Protein AF-A0A174T5T0-F1 (afdb_monomer_lite)

Radius of gyration: 16.68 Å; chains: 1; bounding box: 34×17×49 Å

Foldseek 3Di:
DADPDPVVLCVLLVVLLVVLCVVCVVVLVVQLVCLVPDPVDDPVVSVVSNVVSVVVSVVVSVVRSVVVSVCVNVVD

Organism: NCBI:txid88431

Sequence (76 aa):
MVPTKKEELRDLVTQTTMETYEELTPHLVQLINETNSNPELTESQKQDEISLHMMGFVKSCTNEIIIEVLGEILGL

Secondary structure (DSSP, 8-state):
----SHHHHHHHHHHHHHHHHHHHHHHHHHHHHHHHH-TTS-HHHHHHHHHHHHHHHHHHHHHHHHHHHHHHHHT-

pLDDT: mean 96.93, std 2.98, range [77.19, 98.5]

Structure (mmCIF, N/CA/C/O backbone):
data_AF-A0A174T5T0-F1
#
_entry.id   AF-A0A174T5T0-F1
#
loop_
_atom_site.group_PDB
_atom_site.id
_atom_site.type_symbol
_atom_site.label_atom_id
_atom_site.label_alt_id
_atom_site.label_comp_id
_atom_site.label_asym_id
_atom_site.label_entity_id
_atom_site.label_seq_id
_atom_site.pdbx_PDB_ins_code
_atom_site.Cartn_x
_atom_site.Cartn_y
_atom_site.Cartn_z
_atom_site.occupancy
_atom_site.B_iso_or_equiv
_atom_site.auth_seq_id
_atom_site.auth_comp_id
_atom_site.auth_asym_id
_atom_site.auth_atom_id
_atom_site.pdbx_PDB_model_num
ATOM 1 N N . MET A 1 1 ? -13.417 -5.209 17.682 1.00 77.19 1 MET A N 1
ATOM 2 C CA . MET A 1 1 ? -13.470 -4.671 19.078 1.00 77.19 1 MET A CA 1
ATOM 3 C C . MET A 1 1 ? -13.640 -3.156 18.988 1.00 77.19 1 MET A C 1
ATOM 5 O O . MET A 1 1 ? -12.978 -2.579 18.145 1.00 77.19 1 MET A O 1
ATOM 9 N N . VAL A 1 2 ? -14.470 -2.486 19.807 1.00 89.75 2 VAL A N 1
ATOM 10 C CA . VAL A 1 2 ? -14.582 -1.005 19.766 1.00 89.75 2 VAL A CA 1
ATOM 11 C C . VAL A 1 2 ? -13.560 -0.373 20.725 1.00 89.75 2 VAL A C 1
ATOM 13 O O . VAL A 1 2 ? -13.740 -0.511 21.938 1.00 89.75 2 VAL A O 1
ATOM 16 N N . PRO A 1 3 ? -12.517 0.329 20.241 1.00 91.50 3 PRO A N 1
ATOM 17 C CA . PRO A 1 3 ? -11.547 0.993 21.102 1.00 91.50 3 PRO A CA 1
ATOM 18 C C . PRO A 1 3 ? -12.215 2.117 21.893 1.00 91.50 3 PRO A C 1
ATOM 20 O O . PRO A 1 3 ? -12.885 2.983 21.328 1.00 91.50 3 PRO A O 1
ATOM 23 N N . THR A 1 4 ? -12.008 2.134 23.205 1.00 94.06 4 THR A N 1
ATOM 24 C CA . THR A 1 4 ? -12.519 3.189 24.098 1.00 94.06 4 THR A CA 1
ATOM 25 C C . THR A 1 4 ? -11.419 4.145 24.547 1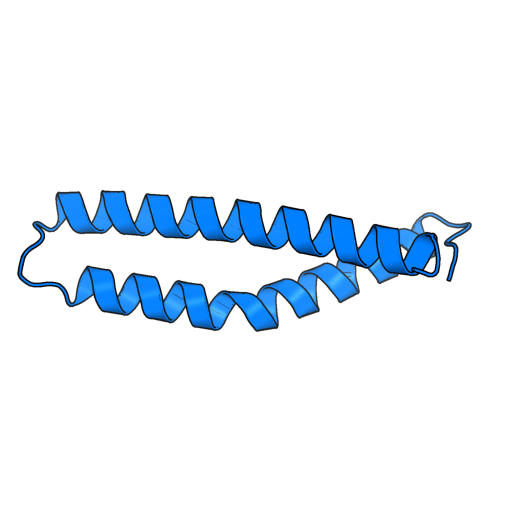.00 94.06 4 THR A C 1
ATOM 27 O O . THR A 1 4 ? -11.699 5.244 25.033 1.00 94.06 4 THR A O 1
ATOM 30 N N . LYS A 1 5 ? -10.153 3.752 24.353 1.00 96.94 5 LYS A N 1
ATOM 31 C CA . LYS A 1 5 ? -8.964 4.552 24.654 1.00 96.94 5 LYS A CA 1
ATOM 32 C C . LYS A 1 5 ? -8.140 4.806 23.398 1.00 96.94 5 LYS A C 1
ATOM 34 O O . LYS A 1 5 ? -8.090 4.001 22.475 1.00 96.94 5 LYS A O 1
ATOM 39 N N . LYS A 1 6 ? -7.406 5.921 23.407 1.00 96.50 6 LYS A N 1
ATOM 40 C CA . LYS A 1 6 ? -6.478 6.285 22.325 1.00 96.50 6 LYS A CA 1
ATOM 41 C C . LYS A 1 6 ? -5.383 5.235 22.103 1.00 96.50 6 LYS A C 1
ATOM 43 O O . LYS A 1 6 ? -4.943 5.069 20.974 1.00 96.50 6 LYS A O 1
ATOM 48 N N . GLU A 1 7 ? -4.925 4.585 23.169 1.00 97.56 7 GLU A N 1
ATOM 49 C CA . GLU A 1 7 ? -3.899 3.535 23.105 1.00 97.56 7 GLU A CA 1
ATOM 50 C C . GLU A 1 7 ? -4.422 2.310 22.353 1.00 97.56 7 GLU A C 1
ATOM 52 O O . GLU A 1 7 ? -3.812 1.917 21.372 1.00 97.56 7 GLU A O 1
ATOM 57 N N . GLU A 1 8 ? -5.620 1.829 22.697 1.00 95.88 8 GLU A N 1
ATOM 58 C CA . GLU A 1 8 ? -6.285 0.715 22.003 1.00 95.88 8 GLU A CA 1
ATOM 59 C C . GLU A 1 8 ? -6.467 1.004 20.502 1.00 95.88 8 GLU A C 1
ATOM 61 O O . GLU A 1 8 ? -6.172 0.158 19.663 1.00 95.88 8 GLU A O 1
ATOM 66 N N . LEU A 1 9 ? -6.901 2.222 20.146 1.00 96.25 9 LEU A N 1
ATOM 67 C CA . LEU A 1 9 ? -7.030 2.620 18.739 1.00 96.25 9 LEU A CA 1
ATOM 68 C C . LEU A 1 9 ? -5.668 2.696 18.040 1.00 96.25 9 LEU A C 1
ATOM 70 O O . LEU A 1 9 ? -5.551 2.323 16.877 1.00 96.25 9 LEU A O 1
ATOM 74 N N . ARG A 1 10 ? -4.640 3.208 18.726 1.00 97.62 10 ARG A N 1
ATOM 75 C CA . ARG A 1 10 ? -3.288 3.291 18.169 1.00 97.62 10 ARG A CA 1
ATOM 76 C C . ARG A 1 10 ? -2.739 1.901 17.883 1.00 97.62 10 ARG A C 1
ATOM 78 O O . ARG A 1 10 ? -2.147 1.725 16.824 1.00 97.62 10 ARG A O 1
ATOM 85 N N . ASP A 1 11 ? -2.926 0.962 18.799 1.00 97.25 11 ASP A N 1
ATOM 86 C CA . ASP A 1 11 ? -2.428 -0.403 18.654 1.00 97.25 11 ASP A CA 1
ATOM 87 C C . ASP A 1 11 ? -3.110 -1.093 17.470 1.00 97.25 11 ASP A C 1
ATOM 89 O O . ASP A 1 11 ? -2.416 -1.629 16.609 1.00 97.25 11 ASP A O 1
ATOM 93 N N . LEU A 1 12 ? -4.439 -0.962 17.351 1.00 96.94 12 LEU A N 1
ATOM 94 C CA . LEU A 1 12 ? -5.197 -1.456 16.197 1.00 96.94 12 LEU A CA 1
ATOM 95 C C . LEU A 1 12 ? -4.677 -0.864 14.878 1.00 96.94 12 LEU A C 1
ATOM 97 O O . LEU A 1 12 ? -4.278 -1.602 13.986 1.00 96.94 12 LEU A O 1
ATOM 101 N N . VAL A 1 13 ? -4.617 0.468 14.771 1.00 97.19 13 VAL A N 1
ATOM 102 C CA . VAL A 1 13 ? -4.148 1.141 13.547 1.00 97.19 13 VAL A CA 1
ATOM 103 C C . VAL A 1 13 ? -2.710 0.744 13.211 1.00 97.19 13 VAL A C 1
ATOM 105 O O . VAL A 1 13 ? -2.392 0.553 12.041 1.00 97.19 13 VAL A O 1
ATOM 108 N N . THR A 1 14 ? -1.835 0.620 14.213 1.00 98.06 14 THR A N 1
ATOM 109 C CA . THR A 1 14 ? -0.428 0.248 14.007 1.00 98.06 14 THR A CA 1
ATOM 110 C C . THR A 1 14 ? -0.315 -1.173 13.475 1.00 98.06 14 THR A C 1
ATOM 112 O O . THR A 1 14 ? 0.394 -1.383 12.494 1.00 98.06 14 THR A O 1
ATOM 115 N N . GLN A 1 15 ? -1.035 -2.120 14.081 1.00 97.88 15 GLN A N 1
ATOM 116 C CA . GLN A 1 15 ? -1.026 -3.515 13.656 1.00 97.88 15 GLN A CA 1
ATOM 117 C C . GLN A 1 15 ? -1.536 -3.654 12.219 1.00 97.88 15 GLN A C 1
ATOM 119 O O . GLN A 1 15 ? -0.811 -4.168 11.373 1.00 97.88 15 GLN A O 1
ATOM 124 N N . THR A 1 16 ? -2.712 -3.093 11.920 1.00 97.88 16 THR A N 1
ATOM 125 C CA . THR A 1 16 ? -3.279 -3.109 10.565 1.00 97.88 16 THR A CA 1
ATOM 126 C C . THR A 1 16 ? -2.332 -2.460 9.556 1.00 97.88 16 THR A C 1
ATOM 128 O O . THR A 1 16 ? -2.095 -2.997 8.484 1.00 97.88 16 THR A O 1
ATOM 131 N N . THR A 1 17 ? -1.705 -1.332 9.9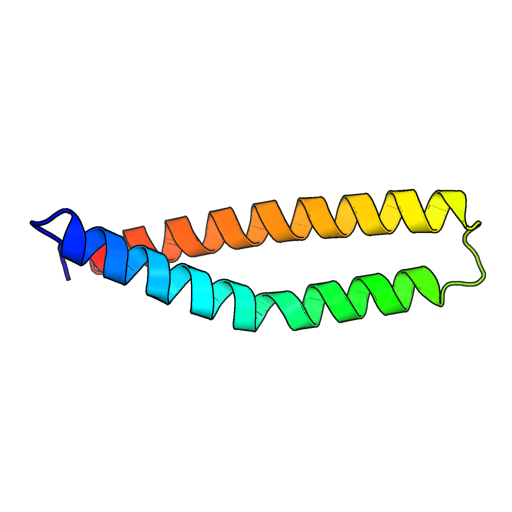10 1.00 98.12 17 THR A N 1
ATOM 132 C CA . THR A 1 17 ? -0.731 -0.668 9.027 1.00 98.12 17 THR A CA 1
ATOM 133 C C . THR A 1 17 ? 0.453 -1.572 8.691 1.00 98.12 17 THR A C 1
ATOM 135 O O . THR A 1 17 ? 0.898 -1.590 7.544 1.00 98.12 17 THR A O 1
ATOM 138 N N . MET A 1 18 ? 0.984 -2.298 9.679 1.00 98.44 18 MET A N 1
ATOM 139 C CA . MET A 1 18 ? 2.084 -3.234 9.452 1.00 98.44 18 MET A CA 1
ATOM 140 C C . MET A 1 18 ? 1.655 -4.371 8.527 1.00 98.44 18 MET A C 1
ATOM 142 O O . MET A 1 18 ? 2.327 -4.607 7.528 1.00 98.44 18 MET A O 1
ATOM 146 N N . GLU A 1 19 ? 0.517 -5.003 8.812 1.00 98.25 19 GLU A N 1
ATOM 147 C CA . GLU A 1 19 ? -0.026 -6.109 8.015 1.00 98.25 19 GLU A CA 1
ATOM 148 C C . GLU A 1 19 ? -0.281 -5.686 6.562 1.00 98.25 19 GLU A C 1
ATOM 150 O O . GLU A 1 19 ? 0.225 -6.319 5.634 1.00 98.25 19 GLU A O 1
ATOM 155 N N . THR A 1 20 ? -0.954 -4.550 6.350 1.00 98.25 20 THR A N 1
ATOM 156 C CA . THR A 1 20 ? -1.210 -4.013 5.008 1.00 98.25 20 THR A CA 1
ATOM 157 C C . THR A 1 20 ? 0.090 -3.732 4.250 1.00 98.25 20 THR A C 1
ATOM 159 O O . THR A 1 20 ? 0.205 -4.053 3.063 1.00 98.25 20 THR A O 1
ATOM 162 N N . TYR A 1 21 ? 1.096 -3.130 4.897 1.00 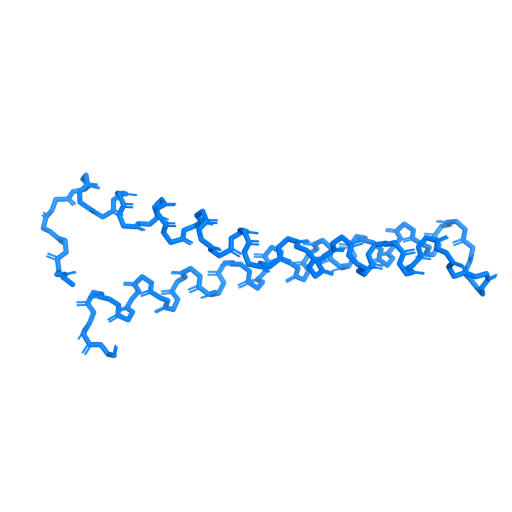98.06 21 TYR A N 1
ATOM 163 C CA . TYR A 1 21 ? 2.374 -2.887 4.228 1.00 98.06 21 TYR A CA 1
ATOM 164 C C . TYR A 1 21 ? 3.106 -4.186 3.901 1.00 98.06 21 TYR A C 1
ATOM 166 O O . TYR A 1 21 ? 3.667 -4.290 2.810 1.00 98.06 21 TYR A O 1
ATOM 174 N N . GLU A 1 22 ? 3.106 -5.170 4.796 1.00 98.06 22 GLU A N 1
ATOM 175 C CA . GLU A 1 22 ? 3.724 -6.476 4.555 1.00 98.06 22 GLU A CA 1
ATOM 176 C C . GLU A 1 22 ? 3.069 -7.209 3.373 1.00 98.06 22 GLU A C 1
ATOM 178 O O . GLU A 1 22 ? 3.778 -7.801 2.557 1.00 98.06 22 GLU A O 1
ATOM 183 N N . GLU A 1 23 ? 1.749 -7.096 3.213 1.00 97.12 23 GLU A N 1
ATOM 184 C CA . GLU A 1 23 ? 1.006 -7.699 2.102 1.00 97.12 23 GLU A CA 1
ATOM 185 C C . GLU A 1 23 ? 1.227 -6.980 0.758 1.00 97.12 23 GLU A C 1
ATOM 187 O O . GLU A 1 23 ? 1.452 -7.612 -0.283 1.00 97.12 23 GLU A O 1
ATOM 192 N N . LEU A 1 24 ? 1.183 -5.646 0.749 1.00 97.50 24 LEU A N 1
ATOM 193 C CA . LEU A 1 24 ? 1.195 -4.871 -0.495 1.00 97.50 24 LEU A CA 1
ATOM 194 C C . LEU A 1 24 ? 2.608 -4.545 -1.001 1.00 97.50 24 LEU A C 1
ATOM 196 O O . LEU A 1 24 ? 2.801 -4.352 -2.204 1.00 97.50 24 LEU A O 1
ATOM 200 N N . THR A 1 25 ? 3.619 -4.498 -0.127 1.00 98.12 25 THR A N 1
ATOM 201 C CA . THR A 1 25 ? 4.997 -4.138 -0.520 1.00 98.12 25 THR A CA 1
ATOM 202 C C . THR A 1 25 ? 5.595 -5.074 -1.580 1.00 98.12 25 THR A C 1
ATOM 204 O O . THR A 1 25 ? 6.200 -4.562 -2.527 1.00 98.12 25 THR A O 1
ATOM 207 N N . PRO A 1 26 ? 5.426 -6.413 -1.514 1.00 98.44 26 PRO A N 1
ATOM 208 C CA . PRO A 1 26 ? 5.924 -7.316 -2.554 1.00 98.44 26 PRO A CA 1
ATOM 209 C C . PRO A 1 26 ? 5.412 -6.968 -3.958 1.00 98.44 26 PRO A C 1
ATOM 211 O O . PRO A 1 26 ? 6.180 -7.005 -4.919 1.00 98.44 26 PRO A O 1
ATOM 214 N N . HIS A 1 27 ? 4.146 -6.558 -4.068 1.00 97.50 27 HIS A N 1
ATOM 215 C CA . HIS A 1 27 ? 3.530 -6.163 -5.335 1.00 97.50 27 HIS A CA 1
ATOM 216 C C . HIS A 1 27 ? 4.161 -4.882 -5.895 1.00 97.50 27 HIS A C 1
ATOM 218 O O . HIS A 1 27 ? 4.485 -4.813 -7.079 1.00 97.50 27 HIS A O 1
ATOM 224 N N . LEU A 1 28 ? 4.404 -3.882 -5.041 1.00 98.31 28 LEU A N 1
ATOM 225 C CA . LEU A 1 28 ? 5.110 -2.662 -5.439 1.00 98.31 28 LEU A CA 1
ATOM 226 C C . LEU A 1 28 ? 6.532 -2.969 -5.934 1.00 98.31 28 LEU A C 1
ATOM 228 O O . LEU A 1 28 ? 6.945 -2.457 -6.972 1.00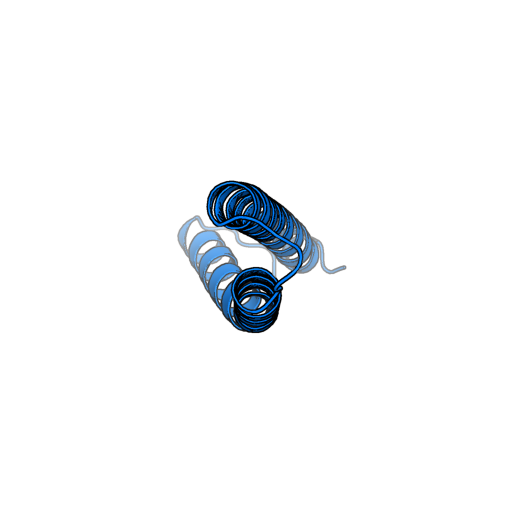 98.31 28 LEU A O 1
ATOM 232 N N . VAL A 1 29 ? 7.276 -3.814 -5.213 1.00 98.44 29 VAL A N 1
ATOM 233 C CA . VAL A 1 29 ? 8.640 -4.209 -5.603 1.00 98.44 29 VAL A CA 1
ATOM 234 C C . VAL A 1 29 ? 8.638 -4.909 -6.960 1.00 98.44 29 VAL A C 1
ATOM 236 O O . VAL A 1 29 ? 9.502 -4.630 -7.792 1.00 98.44 29 VAL A O 1
ATOM 239 N N . GLN A 1 30 ? 7.664 -5.786 -7.205 1.00 98.38 30 GLN A N 1
ATOM 240 C CA . GLN A 1 30 ? 7.507 -6.441 -8.498 1.00 98.38 30 GLN A CA 1
ATOM 241 C C . GLN A 1 30 ? 7.289 -5.419 -9.623 1.00 98.38 30 GLN A C 1
ATOM 243 O O . GLN A 1 30 ? 8.042 -5.442 -10.594 1.00 98.38 30 GLN A O 1
ATOM 248 N N . LEU A 1 31 ? 6.343 -4.487 -9.461 1.00 98.31 31 LEU A N 1
ATOM 249 C CA . LEU A 1 31 ? 6.065 -3.442 -10.456 1.00 98.31 31 LEU A CA 1
ATOM 250 C C . LEU A 1 31 ? 7.309 -2.598 -10.760 1.00 98.31 31 LEU A C 1
ATOM 252 O O . LEU A 1 31 ? 7.660 -2.397 -11.918 1.00 98.31 31 LEU A O 1
ATOM 256 N N . ILE A 1 32 ? 8.037 -2.167 -9.726 1.00 98.50 32 ILE A N 1
ATOM 257 C CA . ILE A 1 32 ? 9.277 -1.395 -9.891 1.00 98.50 32 ILE A CA 1
ATOM 258 C C . ILE A 1 32 ? 10.327 -2.188 -10.682 1.00 98.50 32 ILE A C 1
ATOM 260 O O . ILE A 1 32 ? 11.007 -1.632 -11.547 1.00 98.50 32 ILE A O 1
ATOM 264 N N . ASN A 1 33 ? 10.482 -3.482 -10.397 1.00 98.44 33 ASN A N 1
ATOM 265 C CA . ASN A 1 33 ? 11.439 -4.333 -11.104 1.00 98.44 33 ASN A CA 1
ATOM 266 C C . ASN A 1 33 ? 11.050 -4.544 -12.573 1.00 98.44 33 ASN A C 1
ATOM 268 O O . ASN A 1 33 ? 11.928 -4.521 -13.440 1.00 98.44 33 ASN A O 1
ATOM 272 N N . GLU A 1 34 ? 9.759 -4.715 -12.854 1.00 98.38 34 GLU A N 1
ATOM 273 C CA . GLU A 1 34 ? 9.219 -4.827 -14.211 1.00 98.38 34 GLU A CA 1
ATOM 274 C C . GLU A 1 34 ? 9.464 -3.538 -15.009 1.00 98.38 34 GLU A C 1
ATOM 276 O O . GLU A 1 34 ? 10.042 -3.602 -16.096 1.00 98.38 34 GLU A O 1
ATOM 281 N N . THR A 1 35 ? 9.154 -2.366 -14.442 1.00 98.44 35 THR A N 1
ATOM 282 C CA . THR A 1 35 ? 9.426 -1.059 -15.066 1.00 98.44 35 THR A CA 1
ATOM 283 C C . THR A 1 35 ? 10.918 -0.848 -15.323 1.00 98.44 35 THR A C 1
ATOM 285 O O . THR A 1 35 ? 11.316 -0.467 -16.424 1.00 98.44 35 THR A O 1
ATOM 288 N N . ASN A 1 36 ? 11.777 -1.135 -14.339 1.00 98.06 36 ASN A N 1
ATOM 289 C CA . ASN A 1 36 ? 13.228 -0.979 -14.491 1.00 98.06 36 ASN A CA 1
ATOM 290 C C . ASN A 1 36 ? 13.803 -1.864 -15.602 1.00 98.06 36 ASN A C 1
ATOM 292 O O . ASN A 1 36 ? 14.715 -1.448 -16.326 1.00 98.06 36 ASN A O 1
ATOM 296 N N . SER A 1 37 ? 13.255 -3.071 -15.740 1.00 97.81 37 SER A N 1
ATOM 297 C CA . SER A 1 37 ? 13.683 -4.059 -16.730 1.00 97.81 37 SER A CA 1
ATOM 298 C C . SER A 1 37 ? 13.073 -3.829 -18.114 1.00 97.81 37 SER A C 1
ATOM 300 O O . SER A 1 37 ? 13.467 -4.516 -19.055 1.00 97.81 37 SER A O 1
ATOM 302 N N . ASN A 1 38 ? 12.141 -2.881 -18.264 1.00 97.88 38 ASN A N 1
ATOM 303 C CA . ASN A 1 38 ? 11.460 -2.623 -19.526 1.00 97.88 38 ASN A CA 1
ATOM 304 C C . ASN A 1 38 ? 12.397 -1.902 -20.524 1.00 97.88 38 ASN A C 1
ATOM 306 O O . ASN A 1 38 ? 12.780 -0.752 -20.279 1.00 97.88 38 ASN A O 1
ATOM 310 N N . PRO A 1 39 ? 12.774 -2.539 -21.653 1.00 97.38 39 PRO A N 1
ATOM 311 C CA . PRO A 1 39 ? 13.660 -1.935 -22.646 1.00 97.38 39 PRO A CA 1
ATOM 312 C C . PRO A 1 39 ? 12.959 -0.900 -23.540 1.00 97.38 39 PRO A C 1
ATOM 314 O O . PRO A 1 39 ? 13.638 -0.161 -24.249 1.00 97.38 39 PRO A O 1
ATOM 317 N N . GLU A 1 40 ? 11.625 -0.846 -23.535 1.00 98.12 40 GLU A N 1
ATOM 318 C CA . GLU A 1 40 ? 10.841 0.091 -24.352 1.00 98.12 40 GLU A CA 1
ATOM 319 C C . GLU A 1 40 ? 10.773 1.497 -23.739 1.00 98.12 40 GLU A C 1
ATOM 321 O O . GLU A 1 40 ? 10.378 2.452 -24.411 1.00 98.12 40 GLU A O 1
ATOM 326 N N . LEU A 1 41 ? 11.181 1.639 -22.476 1.00 98.06 41 LEU A N 1
ATOM 327 C CA . LEU A 1 41 ? 11.146 2.893 -21.735 1.00 98.06 41 LEU A CA 1
ATOM 328 C C . LEU A 1 41 ? 12.535 3.515 -21.633 1.00 98.06 41 LEU A C 1
ATOM 330 O O . LEU A 1 41 ? 13.525 2.859 -21.302 1.00 98.06 41 LEU A O 1
ATOM 334 N N . THR A 1 42 ? 12.595 4.828 -21.839 1.00 98.38 42 THR A N 1
ATOM 335 C CA . THR A 1 42 ? 13.759 5.625 -21.444 1.00 98.38 42 THR A CA 1
ATOM 336 C C . THR A 1 42 ? 13.876 5.689 -19.923 1.00 98.38 42 THR A C 1
ATOM 338 O O . THR A 1 42 ? 12.887 5.554 -19.204 1.00 98.38 42 THR A O 1
ATOM 341 N N . GLU A 1 43 ? 15.070 5.986 -19.412 1.00 97.88 43 GLU A N 1
ATOM 342 C CA . GLU A 1 43 ? 15.283 6.135 -17.966 1.00 97.88 43 GLU A CA 1
ATOM 343 C C . GLU A 1 43 ? 14.364 7.191 -17.333 1.00 97.88 43 GLU A C 1
ATOM 345 O O . GLU A 1 43 ? 13.856 6.976 -16.238 1.00 97.88 43 GLU A O 1
ATOM 350 N N . SER A 1 44 ? 14.070 8.292 -18.037 1.00 98.19 44 SER A N 1
ATOM 351 C CA . SER A 1 44 ? 13.115 9.297 -17.545 1.00 98.19 44 SER A CA 1
ATOM 352 C C . SER A 1 44 ? 11.708 8.719 -17.394 1.00 98.19 44 SER A C 1
ATOM 354 O O . SER A 1 44 ? 11.076 8.922 -16.365 1.00 98.19 44 SER A O 1
ATOM 356 N N . GLN A 1 45 ? 11.233 7.965 -18.390 1.00 98.50 45 GLN A N 1
ATOM 357 C CA . GLN A 1 45 ? 9.905 7.348 -18.344 1.00 98.50 45 GLN A CA 1
ATOM 358 C C . GLN A 1 45 ? 9.804 6.300 -17.233 1.00 98.50 45 GLN A C 1
ATOM 360 O O . GLN A 1 45 ? 8.783 6.230 -16.559 1.00 98.50 45 GLN A O 1
ATOM 365 N N . LYS A 1 46 ? 10.875 5.535 -16.983 1.00 98.50 46 LYS A N 1
ATOM 366 C CA . LYS A 1 46 ? 10.919 4.585 -15.861 1.00 98.50 46 LYS A CA 1
ATOM 367 C C . LYS A 1 46 ? 10.752 5.285 -14.517 1.00 98.50 46 LYS A C 1
ATOM 369 O O . LYS A 1 46 ? 10.012 4.799 -13.669 1.00 98.50 46 LYS A O 1
ATOM 374 N N . GLN A 1 47 ? 11.415 6.426 -14.316 1.00 98.12 47 GLN A N 1
ATOM 375 C CA . GLN A 1 47 ? 11.271 7.197 -13.076 1.00 98.12 47 GLN A CA 1
ATOM 376 C C . GLN A 1 47 ? 9.848 7.742 -12.902 1.00 98.12 47 GLN A C 1
ATOM 378 O O . GLN A 1 47 ? 9.303 7.690 -11.794 1.00 98.12 47 GLN A O 1
ATOM 383 N N . ASP A 1 48 ? 9.231 8.216 -13.986 1.00 98.38 48 ASP A N 1
ATOM 384 C CA . ASP A 1 48 ? 7.842 8.678 -13.965 1.00 98.38 48 ASP A CA 1
ATOM 385 C C . ASP A 1 48 ? 6.878 7.531 -13.610 1.00 98.38 48 ASP A C 1
ATOM 387 O O . ASP A 1 48 ? 6.045 7.678 -12.714 1.00 98.38 48 ASP A O 1
ATOM 391 N N . GLU A 1 49 ? 7.025 6.359 -14.236 1.00 98.38 49 GLU A N 1
ATOM 392 C CA . GLU A 1 49 ? 6.202 5.178 -13.944 1.00 98.38 49 GLU A CA 1
ATOM 393 C C . GLU A 1 49 ? 6.401 4.655 -12.517 1.00 98.38 49 GLU A C 1
ATOM 395 O O . GLU A 1 49 ? 5.425 4.415 -11.805 1.00 98.38 49 GLU A O 1
ATOM 400 N N . ILE A 1 50 ? 7.644 4.557 -12.038 1.00 98.38 50 ILE A N 1
ATOM 401 C CA . ILE A 1 50 ? 7.934 4.171 -10.649 1.00 98.38 50 ILE A CA 1
ATOM 402 C C . ILE A 1 50 ? 7.272 5.148 -9.672 1.00 98.38 50 ILE A C 1
ATOM 404 O O . ILE A 1 50 ? 6.678 4.721 -8.681 1.00 98.38 50 ILE A O 1
ATOM 408 N N . SER A 1 51 ? 7.302 6.450 -9.963 1.00 98.31 51 SER A N 1
ATOM 409 C CA . SER A 1 51 ? 6.628 7.458 -9.136 1.00 98.31 51 SER A CA 1
ATOM 410 C C . SER A 1 51 ? 5.111 7.250 -9.106 1.00 98.31 51 SER A C 1
ATOM 412 O O . SER A 1 51 ? 4.491 7.363 -8.045 1.00 98.31 51 SER A O 1
ATOM 414 N N . LEU A 1 52 ? 4.505 6.889 -10.242 1.00 98.38 52 LEU A N 1
ATOM 415 C CA . LEU A 1 52 ? 3.090 6.518 -10.312 1.00 98.38 52 LEU A CA 1
ATOM 416 C C . LEU A 1 52 ? 2.786 5.265 -9.478 1.00 98.38 52 LEU A C 1
ATOM 418 O O . LEU A 1 52 ? 1.812 5.269 -8.722 1.00 98.38 52 LEU A O 1
ATOM 422 N N . HIS A 1 53 ? 3.620 4.225 -9.557 1.00 98.19 53 HIS A N 1
ATOM 423 C CA . HIS A 1 53 ? 3.465 3.013 -8.747 1.00 98.19 53 HIS A CA 1
ATOM 424 C C . HIS A 1 53 ? 3.557 3.311 -7.247 1.00 98.19 53 HIS A C 1
ATOM 426 O O . HIS A 1 53 ? 2.701 2.868 -6.483 1.00 9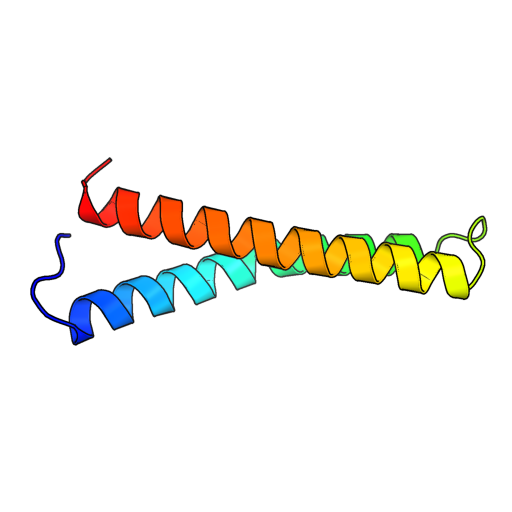8.19 53 HIS A O 1
ATOM 432 N N . MET A 1 54 ? 4.525 4.131 -6.830 1.00 97.56 54 MET A N 1
ATOM 433 C CA . MET A 1 54 ? 4.673 4.571 -5.439 1.00 97.56 54 MET A CA 1
ATOM 434 C C . MET A 1 54 ? 3.434 5.330 -4.945 1.00 97.56 54 MET A C 1
ATOM 436 O O . MET A 1 54 ? 2.933 5.059 -3.853 1.00 97.56 54 MET A O 1
ATOM 440 N N . MET A 1 55 ? 2.892 6.249 -5.752 1.00 98.00 55 MET A N 1
ATOM 441 C CA . MET A 1 55 ? 1.660 6.967 -5.403 1.00 98.00 55 MET A CA 1
ATOM 442 C C . MET A 1 55 ? 0.453 6.026 -5.305 1.00 98.00 55 MET A C 1
ATOM 444 O O . MET A 1 55 ? -0.348 6.140 -4.374 1.00 98.00 55 MET A O 1
ATOM 448 N N . GLY A 1 56 ? 0.330 5.080 -6.241 1.00 97.81 56 GLY A N 1
ATOM 449 C CA . GLY A 1 56 ? -0.718 4.060 -6.227 1.00 97.81 56 GLY A CA 1
ATOM 450 C C . GLY A 1 56 ? -0.649 3.171 -4.987 1.00 97.81 56 GLY A C 1
ATOM 451 O O . GLY A 1 56 ? -1.677 2.914 -4.356 1.00 97.81 56 GLY A O 1
ATOM 452 N N . PHE A 1 57 ? 0.556 2.770 -4.589 1.00 98.12 57 PHE A N 1
ATOM 453 C CA . PHE A 1 57 ? 0.801 1.991 -3.381 1.00 98.12 57 PHE A CA 1
ATOM 454 C C . PHE A 1 57 ? 0.371 2.738 -2.116 1.00 98.12 57 PHE A C 1
ATOM 456 O O . PHE A 1 57 ? -0.414 2.202 -1.338 1.00 98.12 57 PHE A O 1
ATOM 463 N N . VAL A 1 58 ? 0.801 3.994 -1.938 1.00 97.38 58 VAL A N 1
ATOM 464 C CA . VAL A 1 58 ? 0.433 4.801 -0.759 1.00 97.38 58 VAL A CA 1
ATOM 465 C C . VAL A 1 58 ? -1.083 4.968 -0.655 1.00 97.38 58 VAL A C 1
ATOM 467 O O . VAL A 1 58 ? -1.654 4.811 0.427 1.00 97.38 58 VAL A O 1
ATOM 470 N N . LYS A 1 59 ? -1.751 5.249 -1.781 1.00 97.62 59 LYS A N 1
ATOM 471 C CA . LYS A 1 59 ? -3.214 5.353 -1.828 1.00 97.62 59 LYS A CA 1
ATOM 472 C C . LYS A 1 59 ? -3.880 4.035 -1.429 1.00 97.62 59 LYS A C 1
ATOM 474 O O . LYS A 1 59 ? -4.811 4.055 -0.631 1.00 97.62 59 LYS A O 1
ATOM 479 N N . SER A 1 60 ? -3.413 2.916 -1.979 1.00 97.00 60 SER A N 1
ATOM 480 C CA . SER A 1 60 ? -3.998 1.597 -1.716 1.00 97.00 60 SER A CA 1
ATOM 481 C C . SER A 1 60 ? -3.824 1.208 -0.251 1.00 97.00 60 SER A C 1
ATOM 483 O O . SER A 1 60 ? -4.813 0.908 0.401 1.00 97.00 60 SER A O 1
ATOM 485 N N . CYS A 1 61 ? -2.620 1.360 0.310 1.00 97.94 61 CYS A N 1
ATOM 486 C CA . CYS A 1 61 ? -2.382 1.108 1.733 1.00 97.94 61 CYS A CA 1
ATOM 487 C C . CYS A 1 61 ? -3.287 1.972 2.620 1.00 97.94 61 CYS A C 1
ATOM 489 O O . CYS A 1 61 ? -3.896 1.473 3.556 1.00 97.94 61 CYS A O 1
ATOM 491 N N . THR A 1 62 ? -3.423 3.267 2.305 1.00 97.62 62 THR A N 1
ATOM 492 C CA . THR A 1 62 ? -4.297 4.171 3.073 1.00 97.62 62 THR A CA 1
ATOM 493 C C . THR A 1 62 ? -5.753 3.706 3.050 1.00 97.62 62 THR A C 1
ATOM 495 O O . THR A 1 62 ? -6.425 3.757 4.077 1.00 97.62 62 THR A O 1
ATOM 498 N N . ASN A 1 63 ? -6.243 3.262 1.890 1.00 97.69 63 ASN A N 1
ATOM 499 C CA . ASN A 1 63 ? -7.605 2.763 1.756 1.00 97.69 63 ASN A CA 1
ATOM 500 C C . ASN A 1 63 ? -7.823 1.491 2.579 1.00 97.69 63 ASN A C 1
ATOM 502 O O . ASN A 1 63 ? -8.778 1.457 3.354 1.00 97.69 63 ASN A O 1
ATOM 506 N N . GLU A 1 64 ? -6.925 0.510 2.469 1.00 97.69 64 GLU A N 1
ATOM 507 C CA . GLU A 1 64 ? -7.150 -0.789 3.113 1.00 97.69 64 GLU A CA 1
ATOM 508 C C . GLU A 1 64 ? -7.029 -0.677 4.625 1.00 97.69 64 GLU A C 1
ATOM 510 O O . GLU A 1 64 ? -7.910 -1.149 5.337 1.00 97.69 64 GLU A O 1
ATOM 515 N N . ILE A 1 65 ? -6.064 0.105 5.119 1.00 98.06 65 ILE A N 1
ATOM 516 C CA . ILE A 1 65 ? -5.949 0.398 6.551 1.00 98.06 65 ILE A CA 1
ATOM 517 C C . ILE A 1 65 ? -7.241 1.029 7.084 1.00 98.06 65 ILE A C 1
ATOM 519 O O . ILE A 1 65 ? -7.726 0.645 8.145 1.00 98.06 65 ILE A O 1
ATOM 523 N N . ILE A 1 66 ? -7.820 2.004 6.373 1.00 97.31 66 ILE A N 1
ATOM 524 C CA . ILE A 1 66 ? -9.066 2.650 6.812 1.00 97.31 66 ILE A CA 1
ATOM 525 C C . ILE A 1 66 ? -10.228 1.655 6.802 1.00 97.31 66 ILE A C 1
ATOM 527 O O . ILE A 1 66 ? -11.015 1.640 7.748 1.00 97.31 66 ILE A O 1
ATOM 531 N N . ILE A 1 67 ? -10.354 0.852 5.745 1.00 97.69 67 ILE A N 1
ATOM 532 C CA . ILE A 1 67 ? -11.442 -0.117 5.596 1.00 97.69 67 ILE A CA 1
ATOM 533 C C . ILE A 1 67 ? -11.362 -1.182 6.688 1.00 97.69 67 ILE A C 1
ATOM 535 O O . ILE A 1 67 ? -12.364 -1.420 7.357 1.00 97.69 67 ILE A O 1
ATOM 539 N N . GLU A 1 68 ? -10.192 -1.770 6.915 1.00 96.38 68 GLU A N 1
ATOM 540 C CA . GLU A 1 68 ? -9.994 -2.822 7.913 1.00 96.38 68 GLU A CA 1
ATOM 541 C C . GLU A 1 68 ? -10.180 -2.301 9.338 1.00 96.38 68 GLU A C 1
ATOM 543 O O . GLU A 1 68 ? -10.934 -2.888 10.115 1.00 96.38 68 GLU A O 1
ATOM 548 N N . VAL A 1 69 ? -9.587 -1.148 9.674 1.00 97.00 69 VAL A N 1
ATOM 54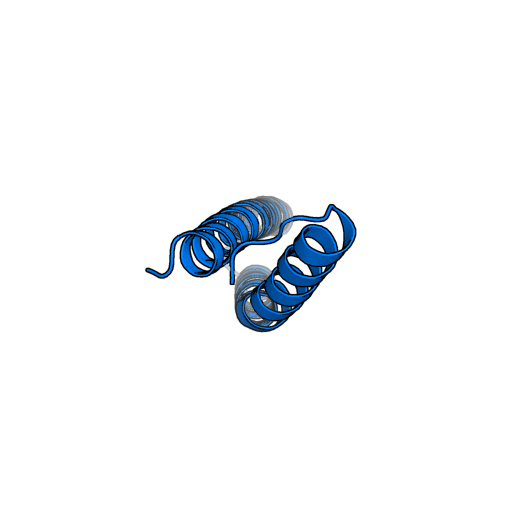9 C CA . VAL A 1 69 ? -9.760 -0.540 11.002 1.00 97.00 69 VAL A CA 1
ATOM 550 C C . VAL A 1 69 ? -11.232 -0.227 11.264 1.00 97.00 69 VAL A C 1
ATOM 552 O O . VAL A 1 69 ? -11.743 -0.520 12.345 1.00 97.00 69 VAL A O 1
ATOM 555 N N . LEU A 1 70 ? -11.941 0.367 10.298 1.00 96.38 70 LEU A N 1
ATOM 556 C CA . LEU A 1 70 ? -13.365 0.655 10.464 1.00 96.38 70 LEU A CA 1
ATOM 557 C C . LEU A 1 70 ? -14.209 -0.622 10.493 1.00 96.38 70 LEU A C 1
ATOM 559 O O . LEU A 1 70 ? -15.160 -0.676 11.270 1.00 96.38 70 LEU A O 1
ATOM 563 N N . GLY A 1 71 ? -13.864 -1.641 9.706 1.00 96.06 71 GLY A N 1
ATOM 564 C CA . GLY A 1 71 ? -14.510 -2.953 9.730 1.00 96.06 71 GLY A CA 1
ATOM 565 C C . GLY A 1 71 ? -14.426 -3.598 11.112 1.00 96.06 71 GLY A C 1
ATOM 566 O O . GLY A 1 71 ? -15.453 -3.950 11.688 1.00 96.06 71 GLY A O 1
ATOM 567 N N . GLU A 1 72 ? -13.235 -3.621 11.710 1.00 94.12 72 GLU A N 1
ATOM 568 C CA . GLU A 1 72 ? -12.990 -4.174 13.047 1.00 94.12 72 GLU A CA 1
ATOM 569 C C . GLU A 1 72 ? -13.711 -3.387 14.161 1.00 94.12 72 GLU A C 1
ATOM 571 O O . GLU A 1 72 ? -14.210 -3.963 15.140 1.00 94.12 72 GLU A O 1
ATOM 576 N N . ILE A 1 73 ? -13.798 -2.059 14.017 1.00 94.56 73 ILE A N 1
ATOM 577 C CA . ILE A 1 73 ? -14.541 -1.187 14.940 1.00 94.56 73 ILE A CA 1
ATOM 578 C C . ILE A 1 73 ? -16.050 -1.424 14.818 1.00 94.56 73 ILE A C 1
ATOM 580 O O . ILE A 1 73 ? -16.745 -1.469 15.833 1.00 94.56 73 ILE A O 1
ATOM 584 N N . LEU A 1 74 ? -16.572 -1.549 13.598 1.00 94.50 74 LEU A N 1
ATOM 585 C CA . LEU A 1 74 ? -18.006 -1.685 13.334 1.00 94.50 74 LEU A CA 1
ATOM 586 C C . LEU A 1 74 ? -18.506 -3.136 13.436 1.00 94.50 74 LEU A C 1
ATOM 588 O O . LEU A 1 74 ? -19.717 -3.341 13.521 1.00 94.50 74 LEU A O 1
ATOM 592 N N . GLY A 1 75 ? -17.600 -4.118 13.481 1.00 90.75 75 GLY A N 1
ATOM 593 C CA . GLY A 1 75 ? -17.916 -5.547 13.523 1.00 90.75 75 GLY A CA 1
ATOM 594 C C . GLY A 1 75 ? -18.492 -6.074 12.206 1.00 90.75 75 GLY A C 1
ATOM 595 O O . GLY A 1 75 ? -19.462 -6.834 12.243 1.00 90.75 75 GLY A O 1
ATOM 596 N N . LEU A 1 76 ? -17.950 -5.605 11.077 1.00 88.94 76 LEU A N 1
ATOM 597 C CA . LEU A 1 76 ? -18.363 -5.970 9.715 1.00 88.94 76 LEU A CA 1
ATOM 598 C C . LEU A 1 76 ? -17.572 -7.152 9.149 1.00 88.94 76 LEU A C 1
ATOM 600 O O . LEU A 1 76 ? -16.404 -7.327 9.553 1.00 88.94 76 LEU A O 1
#